Protein AF-A0A928Q9Y5-F1 (afdb_monomer_lite)

Sequence (122 aa):
MSVLDQALEELCGVVDQAAQKTGEALETSKGQVERLRLRNRLNEKYLELGKAHFLTAEGENDRSEEMAKLMDEIRELRNAYTALCRTLHRGGGVTCEKCGKYHRNAGAYCSDCGAAMPSRQE

Structure (mmCIF, N/CA/C/O backbone):
data_AF-A0A928Q9Y5-F1
#
_entry.id   AF-A0A928Q9Y5-F1
#
loop_
_atom_site.group_PDB
_atom_site.id
_atom_site.type_symbol
_atom_site.label_atom_id
_atom_site.label_alt_id
_atom_site.label_comp_id
_atom_site.label_asym_id
_atom_site.label_entity_id
_atom_site.label_seq_id
_atom_site.pdbx_PDB_ins_code
_atom_site.Cartn_x
_atom_site.Cartn_y
_atom_site.Cartn_z
_atom_site.occupancy
_atom_site.B_iso_or_equiv
_atom_site.auth_seq_id
_atom_site.auth_comp_id
_atom_site.auth_asym_id
_atom_site.auth_atom_id
_atom_site.pdbx_PDB_model_num
ATOM 1 N N . MET A 1 1 ? 36.863 14.133 -47.124 1.00 46.16 1 MET A N 1
ATOM 2 C CA . MET A 1 1 ? 35.912 13.890 -46.020 1.00 46.16 1 MET A CA 1
ATOM 3 C C . MET A 1 1 ? 36.737 13.762 -44.760 1.00 46.16 1 MET A C 1
ATOM 5 O O . MET A 1 1 ? 37.719 13.027 -44.794 1.00 46.16 1 MET A O 1
ATOM 9 N N . SER A 1 2 ? 36.487 14.619 -43.771 1.00 56.03 2 SER A N 1
ATOM 10 C CA . SER A 1 2 ? 37.450 14.890 -42.706 1.00 56.03 2 SER A CA 1
ATOM 11 C C . SER A 1 2 ? 37.308 13.882 -41.564 1.00 56.03 2 SER A C 1
ATOM 13 O O . SER A 1 2 ? 36.206 13.537 -41.156 1.00 56.03 2 SER A O 1
ATOM 15 N N . VAL A 1 3 ? 38.441 13.422 -41.032 1.00 58.25 3 VAL A N 1
ATOM 16 C CA . VAL A 1 3 ? 38.523 12.565 -39.833 1.00 58.25 3 VAL A CA 1
ATOM 17 C C . VAL A 1 3 ? 37.934 13.230 -38.578 1.00 58.25 3 VAL A C 1
ATOM 19 O O . VAL A 1 3 ? 37.648 12.555 -37.596 1.00 58.25 3 VAL A O 1
ATOM 22 N N . LEU A 1 4 ? 37.736 14.552 -38.619 1.00 57.84 4 LEU A N 1
ATOM 23 C CA . LEU A 1 4 ? 37.097 15.329 -37.560 1.00 57.84 4 LEU A CA 1
ATOM 24 C C . LEU A 1 4 ? 35.576 15.121 -37.544 1.00 57.84 4 LEU A C 1
ATOM 26 O O . LEU A 1 4 ? 34.997 15.101 -36.463 1.00 57.84 4 LEU A O 1
ATOM 30 N N . ASP A 1 5 ? 34.952 14.895 -38.705 1.00 58.00 5 ASP A N 1
ATOM 31 C CA . ASP A 1 5 ? 33.506 14.652 -38.799 1.00 58.00 5 ASP A CA 1
ATOM 32 C C . ASP A 1 5 ? 33.136 13.277 -38.213 1.00 58.00 5 ASP A C 1
ATOM 34 O O . ASP A 1 5 ? 32.164 13.160 -37.471 1.00 58.00 5 ASP A O 1
ATOM 38 N N . GLN A 1 6 ? 33.970 12.253 -38.441 1.00 59.78 6 GLN A N 1
ATOM 39 C CA . GLN A 1 6 ? 33.772 10.910 -37.870 1.00 59.78 6 GLN A CA 1
ATOM 40 C C . GLN A 1 6 ? 33.945 10.883 -36.342 1.00 59.78 6 GLN A C 1
ATOM 42 O O . GLN A 1 6 ? 33.185 10.215 -35.647 1.00 59.78 6 GLN A O 1
ATOM 47 N N . ALA A 1 7 ? 34.892 11.654 -35.798 1.00 57.16 7 ALA A N 1
ATOM 48 C CA . ALA A 1 7 ? 35.080 11.754 -34.350 1.00 57.16 7 ALA A CA 1
ATOM 49 C C . ALA A 1 7 ? 33.923 12.498 -33.653 1.00 57.16 7 ALA A C 1
ATOM 51 O O . ALA A 1 7 ? 33.603 12.202 -32.501 1.00 57.16 7 ALA A O 1
ATOM 52 N N . LEU A 1 8 ? 33.284 13.453 -34.342 1.00 57.44 8 LEU A N 1
ATOM 53 C CA . LEU A 1 8 ? 32.139 14.201 -33.818 1.00 57.44 8 LEU A CA 1
ATOM 54 C C . LEU A 1 8 ? 30.869 13.338 -33.751 1.00 57.44 8 LEU A C 1
ATOM 56 O O . LEU A 1 8 ? 30.148 13.397 -32.756 1.00 57.44 8 LEU A O 1
ATOM 60 N N . GLU A 1 9 ? 30.622 12.504 -34.764 1.00 58.44 9 GLU A N 1
ATOM 61 C CA . GLU A 1 9 ? 29.490 11.564 -34.777 1.00 58.44 9 GLU A CA 1
ATOM 62 C C . GLU A 1 9 ? 29.628 10.472 -33.700 1.00 58.44 9 GLU A C 1
ATOM 64 O O . GLU A 1 9 ? 28.655 10.163 -33.007 1.00 58.44 9 GLU A O 1
ATOM 69 N N . GLU A 1 10 ? 30.838 9.944 -33.479 1.00 55.66 10 GLU A N 1
ATOM 70 C CA . GLU A 1 10 ? 31.104 8.977 -32.403 1.00 55.66 10 GLU A CA 1
ATOM 71 C C . GLU A 1 10 ? 30.971 9.605 -31.002 1.00 55.66 10 GLU A C 1
ATOM 73 O O . GLU A 1 10 ? 30.434 8.975 -30.088 1.00 55.66 10 GLU A O 1
ATOM 78 N N . LEU A 1 11 ? 31.379 10.868 -30.823 1.00 50.62 11 LEU A N 1
ATOM 79 C CA . LEU A 1 11 ? 31.206 11.602 -29.563 1.00 50.62 11 LEU A CA 1
ATOM 80 C C . LEU A 1 11 ? 29.733 11.891 -29.250 1.00 50.62 11 LEU A C 1
ATOM 82 O O . LEU A 1 11 ? 29.304 11.671 -28.116 1.00 50.62 11 LEU A O 1
ATOM 86 N N . CYS A 1 12 ? 28.945 12.338 -30.231 1.00 55.28 12 CYS A N 1
ATOM 87 C CA . CYS A 1 12 ? 27.508 12.560 -30.047 1.00 55.28 12 CYS A CA 1
ATOM 88 C C . CYS A 1 12 ? 26.769 11.252 -29.714 1.00 55.28 12 CYS A C 1
ATOM 90 O O . CYS A 1 12 ? 25.964 11.229 -28.784 1.00 55.28 12 CYS A O 1
ATOM 92 N N . GLY A 1 13 ? 27.120 10.137 -30.367 1.00 55.69 13 GLY A N 1
ATOM 93 C CA . GLY A 1 13 ? 26.527 8.827 -30.076 1.00 55.69 13 GLY A CA 1
ATOM 94 C C . GLY A 1 13 ? 26.817 8.301 -28.662 1.00 55.69 13 GLY A C 1
ATOM 95 O O . GLY A 1 13 ? 25.961 7.658 -28.049 1.00 55.69 13 GLY A O 1
ATOM 96 N N . VAL A 1 14 ? 27.999 8.592 -28.104 1.00 52.28 14 VAL A N 1
ATOM 97 C CA . VAL A 1 14 ? 28.371 8.196 -26.731 1.00 52.28 14 VAL A CA 1
ATOM 98 C C . VAL A 1 14 ? 27.742 9.120 -25.681 1.00 52.28 14 VAL A C 1
ATOM 100 O O . VAL A 1 14 ? 27.341 8.642 -24.617 1.00 52.28 14 VAL A O 1
ATOM 103 N N . VAL A 1 15 ? 27.594 10.417 -25.974 1.00 55.16 15 VAL A N 1
ATOM 104 C CA . VAL A 1 15 ? 26.896 11.377 -25.099 1.00 55.16 15 VAL A CA 1
ATOM 105 C C . VAL A 1 15 ? 25.411 11.036 -24.986 1.00 55.16 15 VAL A C 1
ATOM 107 O O . VAL A 1 15 ? 24.891 11.006 -23.871 1.00 55.16 15 VAL A O 1
ATOM 110 N N . ASP A 1 16 ? 24.750 10.682 -26.089 1.00 56.38 16 ASP A N 1
ATOM 111 C CA . ASP A 1 16 ? 23.337 10.290 -26.073 1.00 56.38 16 ASP A CA 1
ATOM 112 C C . ASP A 1 16 ? 23.111 8.980 -25.305 1.00 56.38 16 ASP A C 1
ATOM 114 O O . ASP A 1 16 ? 22.178 8.876 -24.505 1.00 56.38 16 ASP A O 1
ATOM 118 N N . GLN A 1 17 ? 24.004 7.994 -25.450 1.00 58.16 17 GLN A N 1
ATOM 119 C CA . GLN A 1 17 ? 23.927 6.752 -24.673 1.00 58.16 17 GLN A CA 1
ATOM 120 C C . GLN A 1 17 ? 24.226 6.960 -23.183 1.00 58.16 17 GLN A C 1
ATOM 122 O O . GLN A 1 17 ? 23.597 6.325 -22.332 1.00 58.16 17 GLN A O 1
ATOM 127 N N . ALA A 1 18 ? 25.176 7.833 -22.840 1.00 49.66 18 ALA A N 1
ATOM 128 C CA . ALA A 1 18 ? 25.464 8.176 -21.450 1.00 49.66 18 ALA A CA 1
ATOM 129 C C . ALA A 1 18 ? 24.308 8.973 -20.817 1.00 49.66 18 ALA A C 1
ATOM 131 O O . ALA A 1 18 ? 23.939 8.709 -19.668 1.00 49.66 18 ALA A O 1
ATOM 132 N N . ALA A 1 19 ? 23.690 9.890 -21.567 1.00 56.84 19 ALA A N 1
ATOM 133 C CA . ALA A 1 19 ? 22.517 10.649 -21.142 1.00 56.84 19 ALA A CA 1
ATOM 134 C C . ALA A 1 19 ? 21.295 9.738 -20.930 1.00 56.84 19 ALA A C 1
ATOM 136 O O . ALA A 1 19 ? 20.648 9.829 -19.885 1.00 56.84 19 ALA A O 1
ATOM 137 N N . GLN A 1 20 ? 21.029 8.804 -21.850 1.00 59.84 20 GLN A N 1
ATOM 138 C CA . GLN A 1 20 ? 19.951 7.815 -21.717 1.00 59.84 20 GLN A CA 1
ATOM 139 C C . GLN A 1 20 ? 20.158 6.899 -20.505 1.00 59.84 20 GLN A C 1
ATOM 141 O O . GLN A 1 20 ? 19.266 6.788 -19.666 1.00 59.84 20 GLN A O 1
ATOM 146 N N . LYS A 1 21 ? 21.357 6.325 -20.330 1.00 60.56 21 LYS A N 1
ATOM 147 C CA . LYS A 1 21 ? 21.661 5.467 -19.168 1.00 60.56 21 LYS A CA 1
ATOM 148 C C . LYS A 1 21 ? 21.580 6.219 -17.836 1.00 60.56 21 LYS A C 1
ATOM 150 O O . LYS A 1 21 ? 21.165 5.644 -16.830 1.00 60.56 21 LYS A O 1
ATOM 155 N N . THR A 1 22 ? 21.945 7.502 -17.814 1.00 62.31 22 THR A N 1
ATOM 156 C CA . THR A 1 22 ? 21.812 8.349 -16.616 1.00 62.31 22 THR A CA 1
ATOM 157 C C . THR A 1 22 ? 20.342 8.650 -16.307 1.00 62.31 22 THR A C 1
ATOM 159 O O . THR A 1 22 ? 19.936 8.587 -15.145 1.00 62.31 22 THR A O 1
ATOM 162 N N . GLY A 1 23 ? 19.527 8.916 -17.335 1.00 58.75 23 GLY A N 1
ATOM 163 C CA . GLY A 1 23 ? 18.081 9.112 -17.206 1.00 58.75 23 GLY A CA 1
ATOM 164 C C . GLY A 1 23 ? 17.364 7.874 -16.663 1.00 58.75 23 GLY A C 1
ATOM 165 O O . GLY A 1 23 ? 16.650 7.966 -15.666 1.00 58.75 23 GLY A O 1
ATOM 166 N N . GLU A 1 24 ? 17.636 6.701 -17.237 1.00 60.94 24 GLU A N 1
ATOM 167 C CA . GLU A 1 24 ? 17.065 5.417 -16.802 1.00 60.94 24 GLU A CA 1
ATOM 168 C C . GLU A 1 24 ? 17.439 5.066 -15.353 1.00 60.94 24 GLU A C 1
ATOM 170 O O . GLU A 1 24 ? 16.599 4.602 -14.571 1.00 60.94 24 GLU A O 1
ATOM 175 N N . ALA A 1 25 ? 18.689 5.323 -14.954 1.00 59.66 25 ALA A N 1
ATOM 176 C CA . ALA A 1 25 ? 19.141 5.112 -13.581 1.00 59.66 25 ALA A CA 1
ATOM 177 C C . ALA A 1 25 ? 18.421 6.044 -12.588 1.00 59.66 25 ALA A C 1
ATOM 179 O O . ALA A 1 25 ? 18.019 5.614 -11.500 1.00 59.66 25 ALA A O 1
ATOM 180 N N . LEU A 1 26 ? 18.209 7.309 -12.967 1.00 61.22 26 LEU A N 1
ATOM 181 C CA . LEU A 1 26 ? 17.507 8.289 -12.141 1.00 61.22 26 LEU A CA 1
ATOM 182 C C . LEU A 1 26 ? 16.011 7.966 -12.007 1.00 61.22 26 LEU A C 1
ATOM 184 O O . LEU A 1 26 ? 15.459 8.060 -10.908 1.00 61.22 26 LEU A O 1
ATOM 188 N N . GLU A 1 27 ? 15.354 7.555 -13.092 1.00 62.66 27 GLU A N 1
ATOM 189 C CA . GLU A 1 27 ? 13.953 7.118 -13.076 1.00 62.66 27 GLU A CA 1
ATOM 190 C C . GLU A 1 27 ? 13.759 5.864 -12.218 1.00 62.66 27 GLU A C 1
ATOM 192 O O . GLU A 1 27 ? 12.847 5.809 -11.388 1.00 62.66 27 GLU A O 1
ATOM 197 N N . THR A 1 28 ? 14.677 4.901 -12.329 1.00 64.44 28 THR A N 1
ATOM 198 C CA . THR A 1 28 ? 14.686 3.697 -11.488 1.00 64.44 28 THR A CA 1
ATOM 199 C C . THR A 1 28 ? 14.821 4.060 -10.008 1.00 64.44 28 THR A C 1
ATOM 201 O O . THR A 1 28 ? 14.092 3.528 -9.168 1.00 64.44 28 THR A O 1
ATOM 204 N N . SER A 1 29 ? 15.713 4.996 -9.671 1.00 68.00 29 SER A N 1
ATOM 205 C CA . SER A 1 29 ? 15.903 5.468 -8.295 1.00 68.00 29 SER A CA 1
ATOM 206 C C . SER A 1 29 ? 14.646 6.148 -7.737 1.00 68.00 29 SER A C 1
ATOM 208 O O . SER A 1 29 ? 14.178 5.787 -6.652 1.00 68.00 29 SER A O 1
ATOM 210 N N . LYS A 1 30 ? 14.036 7.070 -8.497 1.00 78.50 30 LYS A N 1
ATOM 211 C CA . LYS A 1 30 ? 12.790 7.751 -8.102 1.00 78.50 30 LYS A CA 1
ATOM 212 C C . LYS A 1 30 ? 11.660 6.756 -7.854 1.00 78.50 30 LYS A C 1
ATOM 214 O O . LYS A 1 30 ? 11.025 6.805 -6.800 1.00 78.50 30 LYS A O 1
ATOM 219 N N . GLY A 1 31 ? 11.465 5.810 -8.771 1.00 76.75 31 GLY A N 1
ATOM 220 C CA . GLY A 1 31 ? 10.430 4.793 -8.632 1.00 76.75 31 GLY A CA 1
ATOM 221 C C . GLY A 1 31 ? 10.650 3.862 -7.438 1.00 76.75 31 GLY A C 1
ATOM 222 O O . GLY A 1 31 ? 9.696 3.498 -6.751 1.00 76.75 31 GLY A O 1
ATOM 223 N N . GLN A 1 32 ? 11.899 3.515 -7.109 1.00 75.75 32 GLN A N 1
ATOM 224 C CA . GLN A 1 32 ? 12.199 2.725 -5.910 1.00 75.75 32 GLN A CA 1
ATOM 225 C C . GLN A 1 32 ? 11.881 3.476 -4.609 1.00 75.75 32 GLN A C 1
ATOM 227 O O . GLN A 1 32 ? 11.330 2.876 -3.680 1.00 75.75 32 GLN A O 1
ATOM 232 N N . VAL A 1 33 ? 12.187 4.776 -4.541 1.00 82.38 33 VAL A N 1
ATOM 233 C CA . VAL A 1 33 ? 11.842 5.627 -3.390 1.00 82.38 33 VAL A CA 1
ATOM 234 C C . VAL A 1 33 ? 10.328 5.743 -3.241 1.00 82.38 33 VAL A C 1
ATOM 236 O O . VAL A 1 33 ? 9.798 5.590 -2.140 1.00 82.38 33 VAL A O 1
ATOM 239 N N . GLU A 1 34 ? 9.615 5.972 -4.339 1.00 84.00 34 GLU A N 1
ATOM 240 C CA . GLU A 1 34 ? 8.158 6.076 -4.333 1.00 84.00 34 GLU A CA 1
ATOM 241 C C . GLU A 1 34 ? 7.493 4.754 -3.923 1.00 84.00 34 GLU A C 1
ATOM 243 O O . GLU A 1 34 ? 6.578 4.745 -3.097 1.00 84.00 34 GLU A O 1
ATOM 248 N N . ARG A 1 35 ? 8.045 3.618 -4.366 1.00 81.38 35 ARG A N 1
ATOM 249 C CA . ARG A 1 35 ? 7.622 2.282 -3.926 1.00 81.38 35 ARG A CA 1
ATOM 250 C C . ARG A 1 35 ? 7.763 2.108 -2.413 1.0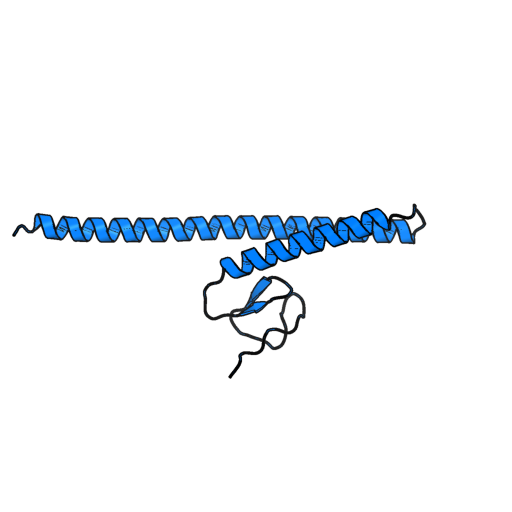0 81.38 35 ARG A C 1
ATOM 252 O O . ARG A 1 35 ? 6.843 1.611 -1.767 1.00 81.38 35 ARG A O 1
ATOM 259 N N . LEU A 1 36 ? 8.896 2.512 -1.835 1.00 83.00 36 LEU A N 1
ATOM 260 C CA . LEU A 1 36 ? 9.112 2.450 -0.384 1.00 83.00 36 LEU A CA 1
ATOM 261 C C . LEU A 1 36 ? 8.129 3.349 0.377 1.00 83.00 36 LEU A C 1
ATOM 263 O O . LEU A 1 36 ? 7.554 2.913 1.372 1.00 83.00 36 LEU A O 1
ATOM 267 N N . ARG A 1 37 ? 7.878 4.568 -0.117 1.00 86.38 37 ARG A N 1
ATOM 268 C CA . ARG A 1 37 ? 6.902 5.497 0.477 1.00 86.38 37 ARG A CA 1
ATOM 269 C C . ARG A 1 37 ? 5.491 4.916 0.493 1.00 86.38 37 ARG A C 1
ATOM 271 O O . ARG A 1 37 ? 4.844 4.932 1.537 1.00 86.38 37 ARG A O 1
ATOM 278 N N . LEU A 1 38 ? 5.029 4.374 -0.635 1.00 86.38 38 LEU A N 1
ATOM 279 C CA . LEU A 1 38 ? 3.710 3.741 -0.734 1.00 86.38 38 LEU A CA 1
ATOM 280 C C . LEU A 1 38 ? 3.595 2.519 0.185 1.00 86.38 38 LEU A C 1
ATOM 282 O O . LEU A 1 38 ? 2.571 2.342 0.840 1.00 86.38 38 LEU A O 1
ATOM 286 N N . ARG A 1 39 ? 4.656 1.710 0.295 1.00 85.69 39 ARG A N 1
ATOM 287 C CA . ARG A 1 39 ? 4.689 0.567 1.216 1.00 85.69 39 ARG A CA 1
ATOM 288 C C . ARG A 1 39 ? 4.587 0.994 2.681 1.00 85.69 39 ARG A C 1
ATOM 290 O O . ARG A 1 39 ? 3.848 0.368 3.433 1.00 85.69 39 ARG A O 1
ATOM 297 N N . ASN A 1 40 ? 5.310 2.037 3.082 1.00 87.88 40 ASN A N 1
ATOM 298 C CA . ASN A 1 40 ? 5.250 2.538 4.456 1.00 87.88 40 ASN A CA 1
ATOM 299 C C . ASN A 1 40 ? 3.857 3.085 4.783 1.00 87.88 40 ASN A C 1
ATOM 301 O O . ASN A 1 40 ? 3.283 2.680 5.789 1.00 87.88 40 ASN A O 1
ATOM 305 N N . ARG A 1 41 ? 3.265 3.879 3.881 1.00 90.31 41 ARG A N 1
ATOM 306 C CA . ARG A 1 41 ? 1.880 4.357 4.026 1.00 90.31 41 ARG A CA 1
ATOM 307 C C . ARG A 1 41 ? 0.872 3.217 4.145 1.00 90.31 41 ARG A C 1
ATOM 309 O O . ARG A 1 41 ? -0.015 3.270 4.985 1.00 90.31 41 ARG A O 1
ATOM 316 N N . LEU A 1 42 ? 1.015 2.162 3.340 1.00 89.19 42 LEU A N 1
ATOM 317 C CA . LEU A 1 42 ? 0.174 0.966 3.458 1.00 89.19 42 LEU A CA 1
ATOM 318 C C . LEU A 1 42 ? 0.288 0.327 4.845 1.00 89.19 42 LEU A C 1
ATOM 320 O O . LEU A 1 42 ? -0.729 -0.000 5.447 1.00 89.19 42 LEU A O 1
ATOM 324 N N . ASN A 1 43 ? 1.509 0.161 5.359 1.00 89.25 43 ASN A N 1
ATOM 325 C CA . ASN A 1 43 ? 1.730 -0.417 6.686 1.00 89.25 43 ASN A CA 1
ATOM 326 C C . ASN A 1 43 ? 1.125 0.447 7.802 1.00 89.25 43 ASN A C 1
ATOM 328 O O . ASN A 1 43 ? 0.521 -0.097 8.723 1.00 89.25 43 ASN A O 1
ATOM 332 N N . GLU A 1 44 ? 1.259 1.771 7.708 1.00 92.56 44 GLU A N 1
ATOM 333 C CA . GLU A 1 44 ? 0.636 2.722 8.637 1.00 92.56 44 GLU A CA 1
ATOM 334 C C . GLU A 1 44 ? -0.889 2.559 8.640 1.00 92.56 44 GLU A C 1
ATOM 336 O O . GLU A 1 44 ? -1.489 2.389 9.699 1.00 92.56 44 GLU A O 1
ATOM 341 N N . LYS A 1 45 ? -1.509 2.484 7.457 1.00 92.25 45 LYS A N 1
ATOM 342 C CA . LYS A 1 45 ? -2.960 2.303 7.328 1.00 92.25 45 LYS A CA 1
ATOM 343 C C . LYS A 1 45 ? -3.454 0.950 7.827 1.00 92.25 45 LYS A C 1
ATOM 345 O O . LYS A 1 45 ? -4.489 0.886 8.486 1.00 92.25 45 LYS A O 1
ATOM 350 N N . TYR A 1 46 ? -2.709 -0.131 7.591 1.00 93.06 46 TYR A N 1
ATOM 351 C CA . TYR A 1 46 ? -3.029 -1.432 8.189 1.00 93.06 46 TYR A CA 1
ATOM 352 C C . TYR A 1 46 ? -2.968 -1.392 9.720 1.00 93.06 46 TYR A C 1
ATOM 354 O O . TYR A 1 46 ? -3.810 -2.002 10.380 1.00 93.06 46 TYR A O 1
ATOM 362 N N . LEU A 1 47 ? -1.998 -0.669 10.288 1.00 92.88 47 LEU A N 1
ATOM 363 C CA . LEU A 1 47 ? -1.889 -0.495 11.733 1.00 92.88 47 LEU A CA 1
ATOM 364 C C . LEU A 1 47 ? -3.064 0.322 12.292 1.00 92.88 47 LEU A C 1
ATOM 366 O O . LEU A 1 47 ? -3.622 -0.058 13.319 1.00 92.88 47 LEU A O 1
ATOM 370 N N . GLU A 1 48 ? -3.449 1.414 11.625 1.00 93.31 48 GLU A N 1
ATOM 371 C CA . GLU A 1 48 ? -4.627 2.222 11.978 1.00 93.31 48 GLU A CA 1
ATOM 372 C C . GLU A 1 48 ? -5.905 1.375 11.964 1.00 93.31 48 GLU A C 1
ATOM 374 O O . GLU A 1 48 ? -6.643 1.368 12.949 1.00 93.31 48 GLU A O 1
ATOM 379 N N . LEU A 1 49 ? -6.116 0.577 10.911 1.00 93.88 49 LEU A N 1
ATOM 380 C CA . LEU A 1 49 ? -7.276 -0.309 10.798 1.00 93.88 49 LEU A CA 1
ATOM 381 C C . LEU A 1 49 ? -7.312 -1.353 11.922 1.00 93.88 49 LEU A C 1
ATOM 383 O O . LEU A 1 49 ? -8.364 -1.587 12.515 1.00 93.88 49 LEU A O 1
ATOM 387 N N . GLY A 1 50 ? -6.167 -1.963 12.240 1.00 92.19 50 GLY A N 1
ATOM 388 C CA . GLY A 1 50 ? -6.063 -2.931 13.333 1.00 92.19 50 GLY A CA 1
ATOM 389 C C . GLY A 1 50 ? -6.382 -2.314 14.697 1.00 92.19 50 GLY A C 1
ATOM 390 O O . GLY A 1 50 ? -7.098 -2.921 15.492 1.00 92.19 50 GLY A O 1
ATOM 391 N N . LYS A 1 51 ? -5.907 -1.088 14.952 1.00 92.31 51 LYS A N 1
ATOM 392 C CA . LYS A 1 51 ? -6.237 -0.336 16.173 1.00 92.31 51 LYS A CA 1
ATOM 393 C C . LYS A 1 51 ? -7.726 -0.007 16.244 1.00 92.31 51 LYS A C 1
ATOM 395 O O . LYS A 1 51 ? -8.332 -0.247 17.280 1.00 92.31 51 LYS A O 1
ATOM 400 N N . ALA A 1 52 ? -8.313 0.498 15.158 1.00 90.06 52 ALA A N 1
ATOM 401 C CA . ALA A 1 52 ? -9.736 0.827 15.105 1.00 90.06 52 ALA A CA 1
ATOM 402 C C . ALA A 1 52 ? -10.605 -0.407 15.393 1.00 90.06 52 ALA A C 1
ATOM 404 O O . ALA A 1 52 ? -11.483 -0.352 16.250 1.00 90.06 52 ALA A O 1
ATOM 405 N N . HIS A 1 53 ? -10.287 -1.545 14.765 1.00 92.12 53 HIS A N 1
ATOM 406 C CA . HIS A 1 53 ? -10.983 -2.807 15.014 1.00 92.12 53 HIS A CA 1
ATOM 407 C C . HIS A 1 53 ? -10.851 -3.269 16.471 1.00 92.12 53 HIS A C 1
ATOM 409 O O . HIS A 1 53 ? -11.825 -3.732 17.060 1.00 92.12 53 HIS A O 1
ATOM 415 N N . PHE A 1 54 ? -9.651 -3.185 17.054 1.00 90.62 54 PHE A N 1
ATOM 416 C CA . PHE A 1 54 ? -9.428 -3.583 18.444 1.00 90.62 54 PHE A CA 1
ATOM 417 C C . PHE A 1 54 ? -10.258 -2.730 19.414 1.00 90.62 54 PHE A C 1
ATOM 419 O O . PHE A 1 54 ? -10.954 -3.276 20.261 1.00 90.62 54 PHE A O 1
ATOM 426 N N . LEU A 1 55 ? -10.252 -1.406 19.243 1.00 89.69 55 LEU A N 1
ATOM 427 C CA . LEU A 1 55 ? -10.993 -0.484 20.111 1.00 89.69 55 LEU A CA 1
ATOM 428 C C . LEU A 1 55 ? -12.512 -0.677 20.003 1.00 89.69 55 LEU A C 1
ATOM 430 O O . LEU A 1 55 ? -13.203 -0.681 21.017 1.00 89.69 55 LEU A O 1
ATOM 434 N N . THR A 1 56 ? -13.034 -0.914 18.796 1.00 88.06 56 THR A N 1
ATOM 435 C CA . THR A 1 56 ? -14.456 -1.243 18.619 1.00 88.06 56 THR A CA 1
ATOM 436 C C . THR A 1 56 ? -14.820 -2.587 19.252 1.00 88.06 56 THR A C 1
ATOM 438 O O . THR A 1 56 ?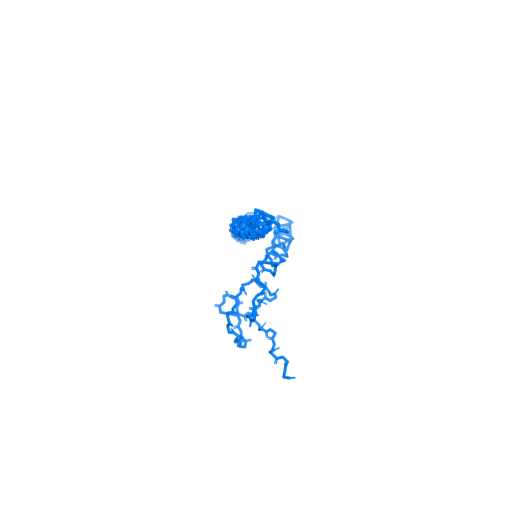 -15.891 -2.702 19.844 1.00 88.06 56 THR A O 1
ATOM 441 N N . ALA A 1 57 ? -13.937 -3.591 19.194 1.00 87.75 57 ALA A N 1
ATOM 442 C CA . ALA A 1 57 ? -14.162 -4.882 19.849 1.00 87.75 57 ALA A CA 1
ATOM 443 C C . ALA A 1 57 ? -14.164 -4.785 21.388 1.00 87.75 57 ALA A C 1
ATOM 445 O O . ALA A 1 57 ? -14.923 -5.501 22.036 1.00 87.75 57 ALA A O 1
ATOM 446 N N . GLU A 1 58 ? -13.377 -3.871 21.961 1.00 90.88 58 GLU A N 1
ATOM 447 C CA . GLU A 1 58 ? -13.374 -3.545 23.398 1.00 90.88 58 GLU A CA 1
ATOM 448 C C . GLU A 1 58 ? -14.590 -2.696 23.832 1.00 90.88 58 GLU A C 1
ATOM 450 O O . GLU A 1 58 ? -14.754 -2.387 25.010 1.00 90.88 58 GLU A O 1
ATOM 455 N N . GLY A 1 59 ? -15.477 -2.325 22.900 1.00 81.81 59 GLY A N 1
ATOM 456 C CA . GLY A 1 59 ? -16.682 -1.542 23.182 1.00 81.81 59 GLY A CA 1
ATOM 457 C C . GLY A 1 59 ? -16.458 -0.026 23.235 1.00 81.81 59 GLY A C 1
ATOM 458 O O . GLY A 1 59 ? -17.389 0.716 23.556 1.00 81.81 59 GLY A O 1
ATOM 459 N N . GLU A 1 60 ? -15.262 0.462 22.886 1.00 68.19 60 GLU A N 1
ATOM 460 C CA . GLU A 1 60 ? -14.971 1.894 22.766 1.00 68.19 60 GLU A CA 1
ATOM 461 C C . GLU A 1 60 ? -15.463 2.452 21.422 1.00 68.19 60 GLU A C 1
ATOM 463 O O . GLU A 1 60 ? -14.685 2.670 20.487 1.00 68.19 60 GLU A O 1
ATOM 468 N N . ASN A 1 61 ? -16.764 2.755 21.371 1.00 70.62 61 ASN A N 1
ATOM 469 C CA . ASN A 1 61 ? -17.483 3.327 20.229 1.00 70.62 61 ASN A CA 1
ATOM 470 C C . ASN A 1 61 ? -17.494 2.453 18.961 1.00 70.62 61 ASN A C 1
ATOM 472 O O . ASN A 1 61 ? -16.541 1.758 18.599 1.00 70.62 61 ASN A O 1
ATOM 476 N N . ASP A 1 62 ? -18.600 2.546 18.226 1.00 80.94 62 ASP A N 1
ATOM 477 C CA . ASP A 1 62 ? -18.683 1.976 16.888 1.00 80.94 62 ASP A CA 1
ATOM 478 C C . ASP A 1 62 ? -17.842 2.823 15.920 1.00 80.94 62 ASP A C 1
ATOM 480 O O . ASP A 1 62 ? -18.196 3.955 15.588 1.00 80.94 62 ASP A O 1
ATOM 484 N N . ARG A 1 63 ? -16.697 2.281 15.494 1.00 83.38 63 ARG A N 1
ATOM 485 C CA . ARG A 1 63 ? -15.790 2.909 14.521 1.00 83.38 63 ARG A CA 1
ATOM 486 C C . ARG A 1 63 ? -15.925 2.279 13.135 1.00 83.38 63 ARG A C 1
ATOM 488 O O . ARG A 1 63 ? -15.024 2.421 12.309 1.00 83.38 63 ARG A O 1
ATOM 495 N N . SER A 1 64 ? -17.039 1.603 12.848 1.00 85.94 64 SER A N 1
ATOM 496 C CA . SER A 1 64 ? -17.261 0.912 11.569 1.00 85.94 64 SER A CA 1
ATOM 497 C C . SER A 1 64 ? -17.093 1.831 10.354 1.00 85.94 64 SER A C 1
ATOM 499 O O . SER A 1 64 ? -16.529 1.414 9.342 1.00 85.94 64 SER A O 1
ATOM 501 N N . GLU A 1 65 ? -17.507 3.099 10.448 1.00 88.62 65 G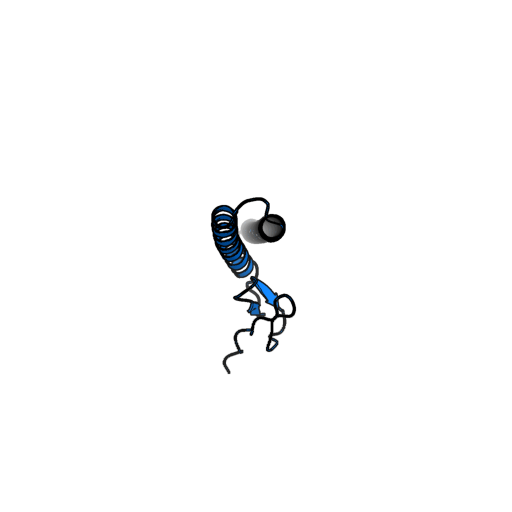LU A N 1
ATOM 502 C CA . GLU A 1 65 ? -17.311 4.080 9.370 1.00 88.62 65 GLU A CA 1
ATOM 503 C C . GLU A 1 65 ? -15.838 4.458 9.157 1.00 88.62 65 GLU A C 1
ATOM 505 O O . GLU A 1 65 ? -15.390 4.602 8.018 1.00 88.62 65 GLU A O 1
ATOM 510 N N . GLU A 1 66 ? -15.067 4.614 10.237 1.00 89.25 66 GLU A N 1
ATOM 511 C CA . GLU A 1 66 ? -13.624 4.875 10.170 1.00 89.25 66 GLU A CA 1
ATOM 512 C C . GLU A 1 66 ? -12.905 3.679 9.538 1.00 89.25 66 GLU A C 1
ATOM 514 O O . GLU A 1 66 ? -12.098 3.841 8.622 1.00 89.25 66 GLU A O 1
ATOM 519 N N . MET A 1 67 ? -13.269 2.464 9.954 1.00 89.62 67 MET A N 1
ATOM 520 C CA . MET A 1 67 ? -12.745 1.226 9.384 1.00 89.62 67 MET A CA 1
ATOM 521 C C . MET A 1 67 ? -13.073 1.098 7.893 1.00 89.62 67 MET A C 1
ATOM 523 O O . MET A 1 67 ? -12.207 0.695 7.117 1.00 89.62 67 MET A O 1
ATOM 527 N N . ALA A 1 68 ? -14.288 1.464 7.470 1.00 92.69 68 ALA A N 1
ATOM 528 C CA . ALA A 1 68 ? -14.674 1.468 6.060 1.00 92.69 68 ALA A CA 1
ATOM 529 C C . ALA A 1 68 ? -13.795 2.416 5.231 1.00 92.69 68 ALA A C 1
ATOM 531 O O . ALA A 1 68 ? -13.236 1.998 4.215 1.00 92.69 68 ALA A O 1
ATOM 532 N N . LYS A 1 69 ? -13.580 3.647 5.713 1.00 93.62 69 LYS A N 1
ATOM 533 C CA . LYS A 1 69 ? -12.690 4.624 5.063 1.00 93.62 69 LYS A CA 1
ATOM 534 C C . LYS A 1 69 ? -11.251 4.118 4.975 1.00 93.62 69 LYS A C 1
ATOM 536 O O . LYS A 1 69 ? -10.649 4.169 3.907 1.00 93.62 69 LYS A O 1
ATOM 541 N N . LEU A 1 70 ? -10.718 3.561 6.064 1.00 92.44 70 LEU A N 1
ATOM 542 C CA . LEU A 1 70 ? -9.371 2.982 6.086 1.00 92.44 70 LEU A CA 1
ATOM 543 C C . LEU A 1 70 ? -9.234 1.819 5.094 1.00 92.44 70 LEU A C 1
ATOM 545 O O . LEU A 1 70 ? -8.211 1.703 4.420 1.00 92.44 70 LEU A O 1
ATOM 549 N N . MET A 1 71 ? -10.257 0.968 4.960 1.00 92.19 71 MET A N 1
ATOM 550 C CA . MET A 1 71 ? -10.256 -0.114 3.972 1.00 92.19 71 MET A CA 1
ATOM 551 C C . MET A 1 71 ? -10.223 0.409 2.531 1.00 92.19 71 MET A C 1
ATOM 553 O O . MET A 1 71 ? -9.507 -0.165 1.705 1.00 92.19 71 MET A O 1
ATOM 557 N N . ASP A 1 72 ? -10.954 1.480 2.224 1.00 94.12 72 ASP A N 1
ATOM 558 C CA . ASP A 1 72 ? -10.943 2.090 0.892 1.00 94.12 72 ASP A CA 1
ATOM 559 C C . ASP A 1 72 ? -9.600 2.770 0.586 1.00 94.12 72 ASP A C 1
ATOM 561 O O . ASP A 1 72 ? -9.005 2.496 -0.459 1.00 94.12 72 ASP A O 1
ATOM 565 N N . GLU A 1 73 ? -9.031 3.516 1.538 1.00 92.81 73 GLU A N 1
ATOM 566 C CA . GLU A 1 73 ? -7.682 4.091 1.412 1.00 92.81 73 GLU A CA 1
ATOM 567 C C . GLU A 1 73 ? -6.613 3.006 1.177 1.00 92.81 73 GLU A C 1
ATOM 569 O O . GLU A 1 73 ? -5.727 3.149 0.328 1.00 92.81 73 GLU A O 1
ATOM 574 N N . ILE A 1 74 ? -6.702 1.875 1.889 1.00 93.06 74 ILE A N 1
ATOM 575 C CA . ILE A 1 74 ? -5.798 0.730 1.700 1.00 93.06 74 ILE A CA 1
ATOM 576 C C . ILE A 1 74 ? -5.936 0.148 0.289 1.00 93.06 74 ILE A C 1
ATOM 578 O O . ILE A 1 74 ? -4.922 -0.204 -0.325 1.00 93.06 74 ILE A O 1
ATOM 582 N N . ARG A 1 75 ? -7.159 0.030 -0.247 1.00 91.31 75 ARG A N 1
ATOM 583 C CA . ARG A 1 75 ? -7.386 -0.466 -1.616 1.00 91.31 75 ARG A CA 1
ATOM 584 C C . ARG A 1 75 ? -6.740 0.456 -2.645 1.00 91.31 75 ARG A C 1
ATOM 586 O O . ARG A 1 75 ? -6.022 -0.033 -3.519 1.00 91.31 75 ARG A O 1
ATOM 593 N N . GLU A 1 76 ? -6.937 1.764 -2.519 1.00 92.25 76 GLU A N 1
ATOM 594 C CA . GLU A 1 76 ? -6.348 2.758 -3.421 1.00 92.25 76 GLU A CA 1
ATOM 595 C C . GLU A 1 76 ? -4.817 2.725 -3.386 1.00 92.25 76 GLU A C 1
ATOM 597 O O . GLU A 1 76 ? -4.167 2.575 -4.427 1.00 92.25 76 GLU A O 1
ATOM 602 N N . LEU A 1 77 ? -4.226 2.765 -2.188 1.00 89.75 77 LEU A N 1
ATOM 603 C CA . LEU A 1 77 ? -2.774 2.706 -2.012 1.00 89.75 77 LEU A CA 1
ATOM 604 C C . LEU A 1 77 ? -2.182 1.404 -2.559 1.00 89.75 77 LEU A C 1
ATOM 606 O O . LEU A 1 77 ? -1.098 1.406 -3.147 1.00 89.75 77 LEU A O 1
ATOM 610 N N . ARG A 1 78 ? -2.890 0.282 -2.405 1.00 87.44 78 ARG A N 1
ATOM 611 C CA . ARG A 1 78 ? -2.460 -1.018 -2.928 1.00 87.44 78 ARG A CA 1
ATOM 612 C C . ARG A 1 78 ? -2.492 -1.061 -4.451 1.00 87.44 78 ARG A C 1
ATOM 614 O O . ARG A 1 78 ? -1.574 -1.625 -5.056 1.00 87.44 78 ARG A O 1
ATOM 621 N N . ASN A 1 79 ? -3.508 -0.466 -5.066 1.00 87.88 79 ASN A N 1
ATOM 622 C CA . ASN A 1 79 ? -3.603 -0.356 -6.518 1.00 87.88 79 ASN A CA 1
ATOM 623 C C . ASN A 1 79 ? -2.461 0.506 -7.068 1.00 87.88 79 ASN A C 1
ATOM 625 O O . ASN A 1 79 ? -1.758 0.068 -7.980 1.00 87.88 79 ASN A O 1
ATOM 629 N N . ALA A 1 80 ? -2.198 1.662 -6.450 1.00 87.44 80 ALA A N 1
ATOM 630 C CA . ALA A 1 80 ? -1.079 2.532 -6.811 1.00 87.44 80 ALA A CA 1
ATOM 631 C C . ALA A 1 80 ? 0.279 1.825 -6.651 1.00 87.44 80 ALA A C 1
ATOM 633 O O . ALA A 1 80 ? 1.102 1.833 -7.568 1.00 87.44 80 ALA A O 1
ATOM 634 N N . TYR A 1 81 ? 0.496 1.138 -5.523 1.00 84.81 81 TYR A N 1
ATOM 635 C CA . TYR A 1 81 ? 1.716 0.368 -5.271 1.00 84.81 81 TYR A CA 1
ATOM 636 C C . TYR A 1 81 ? 1.928 -0.727 -6.322 1.00 84.81 81 TYR A C 1
ATOM 638 O O . TYR A 1 81 ? 3.032 -0.897 -6.841 1.00 84.81 81 TYR A O 1
ATOM 646 N N . THR A 1 82 ? 0.868 -1.460 -6.666 1.00 82.50 82 THR A N 1
ATOM 647 C CA . THR A 1 82 ? 0.938 -2.556 -7.640 1.00 82.50 82 THR A CA 1
ATOM 648 C C . THR A 1 82 ? 1.202 -2.028 -9.048 1.00 82.50 82 THR A C 1
ATOM 650 O O . THR A 1 82 ? 2.035 -2.592 -9.757 1.00 82.50 82 THR A O 1
ATOM 653 N N . ALA A 1 83 ? 0.556 -0.926 -9.441 1.00 84.44 83 ALA A N 1
ATOM 654 C CA . ALA A 1 83 ? 0.793 -0.266 -10.722 1.00 84.44 83 ALA A CA 1
ATOM 655 C C . ALA A 1 83 ? 2.249 0.209 -10.850 1.00 84.44 83 ALA A C 1
ATOM 657 O O . ALA A 1 83 ? 2.910 -0.118 -11.835 1.00 84.44 83 ALA A O 1
ATOM 658 N N . LEU A 1 84 ? 2.783 0.879 -9.822 1.00 83.75 84 LEU A N 1
ATOM 659 C CA . LEU A 1 84 ? 4.180 1.320 -9.792 1.00 83.75 84 LEU A CA 1
ATOM 660 C C . LEU A 1 84 ? 5.159 0.139 -9.851 1.00 83.75 84 LEU A C 1
ATOM 662 O O . LEU A 1 84 ? 6.168 0.182 -10.548 1.00 83.75 84 LEU A O 1
ATOM 666 N N . CYS A 1 85 ? 4.873 -0.959 -9.152 1.00 77.56 85 CYS A N 1
ATOM 667 C CA . CYS A 1 85 ? 5.745 -2.126 -9.230 1.00 77.56 85 CYS A CA 1
ATOM 668 C C . CYS A 1 85 ? 5.755 -2.772 -10.623 1.00 77.56 85 CYS A C 1
ATOM 670 O O . CYS A 1 85 ? 6.793 -3.278 -11.046 1.00 77.56 85 CYS A O 1
ATOM 672 N N . ARG A 1 86 ? 4.632 -2.742 -11.353 1.00 75.56 86 ARG A N 1
ATOM 673 C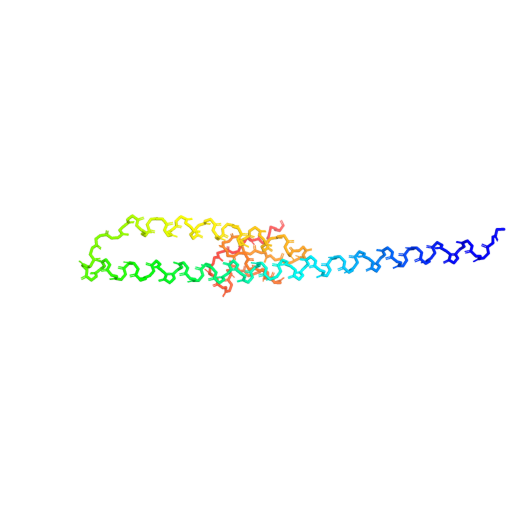 CA . ARG A 1 86 ? 4.573 -3.242 -12.736 1.00 75.56 86 ARG A CA 1
ATOM 674 C C . ARG A 1 86 ? 5.431 -2.401 -13.682 1.00 75.56 86 ARG A C 1
ATOM 676 O O . ARG A 1 86 ? 6.078 -2.969 -14.554 1.00 75.56 86 ARG A O 1
ATOM 683 N N . THR A 1 87 ? 5.478 -1.080 -13.508 1.00 75.75 87 THR A N 1
ATOM 684 C CA . THR A 1 87 ? 6.270 -0.205 -14.392 1.00 75.75 87 THR A CA 1
ATOM 685 C C . THR A 1 87 ? 7.777 -0.339 -14.167 1.00 75.75 87 THR A C 1
ATOM 687 O O . THR A 1 87 ? 8.542 -0.224 -15.125 1.00 75.75 87 THR A O 1
ATOM 690 N N . LEU A 1 88 ? 8.204 -0.637 -12.934 1.00 71.12 88 LEU A N 1
ATOM 691 C CA . LEU A 1 88 ? 9.620 -0.763 -12.561 1.00 71.12 88 LEU A CA 1
ATOM 692 C C . LEU A 1 88 ? 10.287 -2.065 -13.021 1.00 71.12 88 LEU A C 1
ATOM 694 O O . LEU A 1 88 ? 11.514 -2.160 -13.018 1.00 71.12 88 LEU A O 1
ATOM 698 N N . HIS A 1 89 ? 9.512 -3.078 -13.403 1.00 65.88 89 HIS A N 1
ATOM 699 C CA . HIS A 1 89 ? 10.036 -4.399 -13.736 1.00 65.88 89 HIS A CA 1
ATOM 700 C C . HIS A 1 89 ? 9.688 -4.784 -15.181 1.00 65.88 89 HIS A C 1
ATOM 702 O O . HIS A 1 89 ? 8.678 -5.430 -15.435 1.00 65.88 89 HIS A O 1
ATOM 708 N N . ARG A 1 90 ? 10.566 -4.416 -16.130 1.00 58.69 90 ARG A N 1
ATOM 709 C CA . ARG A 1 90 ? 10.504 -4.789 -17.564 1.00 58.69 90 ARG A CA 1
ATOM 710 C C . ARG A 1 90 ? 11.442 -5.954 -17.936 1.00 58.69 90 ARG A C 1
ATOM 712 O O . ARG A 1 90 ? 12.016 -5.973 -19.018 1.00 58.69 90 ARG A O 1
ATOM 719 N N . GLY A 1 91 ? 11.668 -6.895 -17.021 1.00 60.34 91 GLY A N 1
ATOM 720 C CA . GLY A 1 91 ? 12.504 -8.082 -17.251 1.00 60.34 91 GLY A CA 1
ATOM 721 C C . GLY A 1 91 ? 11.671 -9.361 -17.207 1.00 60.34 91 GLY A C 1
ATOM 722 O O . GLY A 1 91 ? 10.620 -9.358 -16.576 1.00 60.34 91 GLY A O 1
ATOM 723 N N . GLY A 1 92 ? 12.146 -10.447 -17.832 1.00 63.16 92 GLY A N 1
ATOM 724 C CA . GLY A 1 92 ? 11.442 -11.736 -18.016 1.00 63.16 92 GLY A CA 1
ATOM 725 C C . GLY A 1 92 ? 11.076 -12.546 -16.755 1.00 63.16 92 GLY A C 1
ATOM 726 O O . GLY A 1 92 ? 10.981 -13.770 -16.822 1.00 63.16 92 GLY A O 1
ATOM 727 N N . GLY A 1 93 ? 10.912 -11.891 -15.607 1.00 73.12 93 GLY A N 1
ATOM 728 C CA . GLY A 1 93 ? 10.256 -12.439 -14.424 1.00 73.12 93 GLY A CA 1
ATOM 729 C C . GLY A 1 93 ? 8.753 -12.147 -14.412 1.00 73.12 93 GLY A C 1
ATOM 730 O O . GLY A 1 93 ? 8.187 -11.637 -15.376 1.00 73.12 93 GLY A O 1
ATOM 731 N N . VAL A 1 94 ? 8.101 -12.472 -13.298 1.00 77.06 94 VAL A N 1
ATOM 732 C CA . VAL A 1 94 ? 6.653 -12.307 -13.116 1.00 77.06 94 VAL A CA 1
ATOM 733 C C . VAL A 1 94 ? 6.387 -11.423 -11.905 1.00 77.06 94 VAL A C 1
ATOM 735 O O . VAL A 1 94 ? 6.955 -11.626 -10.830 1.00 77.06 94 VAL A O 1
ATOM 738 N N . THR A 1 95 ? 5.503 -10.443 -12.069 1.00 79.00 95 THR A N 1
ATOM 739 C CA . THR A 1 95 ? 5.061 -9.556 -10.989 1.00 79.00 95 THR A CA 1
ATOM 740 C C . THR A 1 95 ? 3.738 -10.060 -10.429 1.00 79.00 95 THR A C 1
ATOM 742 O O . THR A 1 95 ? 2.788 -10.276 -11.175 1.00 79.00 95 THR A O 1
ATOM 745 N N . CYS A 1 96 ? 3.657 -10.238 -9.111 1.00 81.75 96 CYS A N 1
ATOM 746 C CA . CYS A 1 96 ? 2.424 -10.648 -8.449 1.00 81.75 96 CYS A CA 1
ATOM 747 C C . CYS A 1 96 ? 1.323 -9.598 -8.656 1.00 81.75 96 CYS A C 1
ATOM 749 O O . CYS A 1 96 ? 1.492 -8.435 -8.290 1.00 81.75 96 CYS A O 1
ATOM 751 N N . GLU A 1 97 ? 0.165 -10.001 -9.174 1.00 77.69 97 GLU A N 1
ATOM 752 C CA . GLU A 1 97 ? -0.953 -9.082 -9.419 1.00 77.69 97 GLU A CA 1
ATOM 753 C C . GLU A 1 97 ? -1.625 -8.593 -8.136 1.00 77.69 97 GLU A C 1
ATOM 755 O O . GLU A 1 97 ? -2.219 -7.521 -8.119 1.00 77.69 97 GLU A O 1
ATOM 760 N N . LYS A 1 98 ? -1.503 -9.362 -7.049 1.00 79.00 98 LYS A N 1
ATOM 761 C CA . LYS A 1 98 ? -2.140 -9.053 -5.766 1.00 79.00 98 LYS A CA 1
ATOM 762 C C . LYS A 1 98 ? -1.289 -8.131 -4.892 1.00 79.00 98 LYS A C 1
ATOM 764 O O . LYS A 1 98 ? -1.834 -7.356 -4.107 1.00 79.00 98 LYS A O 1
ATOM 769 N N . CYS A 1 99 ? 0.036 -8.263 -4.916 1.00 77.06 99 CYS A N 1
ATOM 770 C CA . CYS A 1 99 ? 0.923 -7.482 -4.043 1.00 77.06 99 CYS A CA 1
ATOM 771 C C . CYS A 1 99 ? 1.992 -6.685 -4.782 1.00 77.06 99 CYS A C 1
ATOM 773 O O . CYS A 1 99 ? 2.757 -6.000 -4.122 1.00 77.06 99 CYS A O 1
ATOM 775 N N . GLY A 1 100 ? 2.102 -6.793 -6.104 1.00 74.88 100 GLY A N 1
ATOM 776 C CA . GLY A 1 100 ? 3.088 -6.061 -6.895 1.00 74.88 100 GLY A CA 1
ATOM 777 C C . GLY A 1 100 ? 4.531 -6.542 -6.740 1.00 74.88 100 GLY A C 1
ATOM 778 O O . GLY A 1 100 ? 5.416 -5.980 -7.371 1.00 74.88 100 GLY A O 1
ATOM 779 N N . LYS A 1 101 ? 4.837 -7.564 -5.932 1.00 80.81 101 LYS A N 1
ATOM 780 C CA . LYS A 1 101 ? 6.231 -8.008 -5.807 1.00 80.81 101 LYS A CA 1
ATOM 781 C C . LYS A 1 101 ? 6.711 -8.697 -7.084 1.00 80.81 101 LYS A C 1
ATOM 783 O O . LYS A 1 101 ? 6.022 -9.554 -7.633 1.00 80.81 101 LYS A O 1
ATOM 788 N N . TYR A 1 102 ? 7.913 -8.333 -7.521 1.00 80.38 102 TYR A N 1
ATOM 789 C CA . TYR A 1 102 ? 8.604 -8.993 -8.620 1.00 80.38 102 TYR A CA 1
ATOM 790 C C . TYR A 1 102 ? 9.291 -10.276 -8.164 1.00 80.38 102 TYR A C 1
ATOM 792 O O . TYR A 1 102 ? 10.032 -10.287 -7.175 1.00 80.38 102 TYR A O 1
ATOM 800 N N . HIS A 1 103 ? 9.085 -11.336 -8.936 1.00 79.81 103 HIS A N 1
ATOM 801 C CA . HIS A 1 103 ? 9.731 -12.625 -8.764 1.00 79.81 103 HIS A CA 1
ATOM 802 C C . HIS A 1 103 ? 10.504 -12.971 -10.034 1.00 79.81 103 HIS A C 1
ATOM 804 O O . HIS A 1 103 ? 9.965 -12.942 -11.139 1.00 79.81 103 HIS A O 1
ATOM 810 N N . ARG A 1 104 ? 11.783 -13.328 -9.875 1.00 76.75 104 ARG A N 1
ATOM 811 C CA . ARG A 1 104 ? 12.629 -13.740 -11.006 1.00 76.75 104 ARG A CA 1
ATOM 812 C C . ARG A 1 104 ? 12.143 -15.047 -11.638 1.00 76.75 104 ARG A C 1
ATOM 814 O O . ARG A 1 104 ? 12.187 -15.181 -12.852 1.00 76.75 104 ARG A O 1
ATOM 821 N N . ASN A 1 105 ? 11.657 -15.970 -10.809 1.00 75.19 105 ASN A N 1
ATOM 822 C CA . ASN A 1 105 ? 11.084 -17.247 -11.221 1.00 75.19 105 ASN A CA 1
ATOM 823 C C . ASN A 1 105 ? 9.603 -17.279 -10.833 1.00 75.19 105 ASN A C 1
ATOM 825 O O . ASN A 1 105 ? 9.252 -16.893 -9.716 1.00 75.19 105 ASN A O 1
ATOM 829 N N . ALA A 1 106 ? 8.750 -17.752 -11.739 1.00 68.62 106 ALA A N 1
ATOM 830 C CA . ALA A 1 106 ? 7.337 -17.967 -11.452 1.00 68.62 106 ALA A CA 1
ATOM 831 C C . ALA A 1 106 ? 7.182 -19.230 -10.590 1.00 68.62 106 ALA A C 1
ATOM 833 O O . ALA A 1 106 ? 7.460 -20.332 -11.054 1.00 68.62 106 ALA A O 1
ATOM 834 N N . GLY A 1 107 ? 6.786 -19.069 -9.327 1.00 77.62 107 GLY A N 1
ATOM 835 C CA . GLY A 1 107 ? 6.254 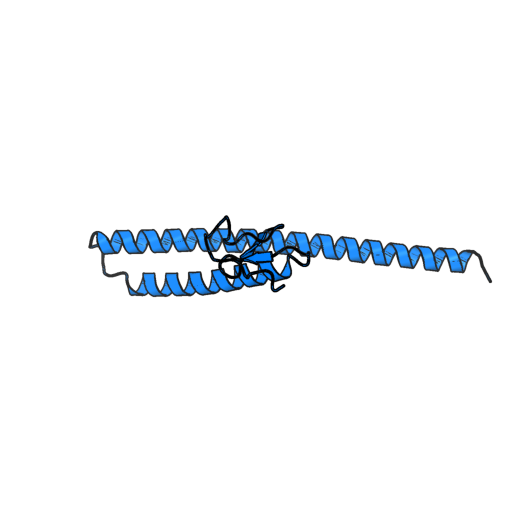-20.167 -8.512 1.00 77.62 107 GLY A CA 1
ATOM 836 C C . GLY A 1 107 ? 4.731 -20.228 -8.634 1.00 77.62 107 GLY A C 1
ATOM 837 O O . GLY A 1 107 ? 4.135 -19.283 -9.135 1.00 77.62 107 GLY A O 1
ATOM 838 N N . ALA A 1 108 ? 4.086 -21.289 -8.141 1.00 84.50 108 ALA A N 1
ATOM 839 C CA . ALA A 1 108 ? 2.617 -21.366 -8.111 1.00 84.50 108 ALA A CA 1
ATOM 840 C C . ALA A 1 108 ? 1.983 -20.278 -7.218 1.00 84.50 108 ALA A C 1
ATOM 842 O O . ALA A 1 108 ? 0.878 -19.809 -7.486 1.00 84.50 108 ALA A O 1
ATOM 843 N N . TYR A 1 109 ? 2.711 -19.837 -6.184 1.00 87.38 109 TYR A N 1
ATOM 844 C CA . TYR A 1 109 ? 2.276 -18.816 -5.235 1.00 87.38 109 TYR A CA 1
ATOM 845 C C . TYR A 1 109 ? 3.353 -17.749 -5.013 1.00 87.38 109 TYR A C 1
ATOM 847 O O . TYR A 1 109 ? 4.554 -18.011 -5.097 1.00 87.38 109 TYR A O 1
ATOM 855 N N . CYS A 1 110 ? 2.918 -16.533 -4.691 1.00 86.31 110 CYS A N 1
ATOM 856 C CA . CYS A 1 110 ? 3.776 -15.423 -4.306 1.00 86.31 110 CYS A CA 1
ATOM 857 C C . CYS A 1 110 ? 4.365 -15.672 -2.911 1.00 86.31 110 CYS A C 1
ATOM 859 O O . CYS A 1 110 ? 3.616 -15.782 -1.940 1.00 86.31 110 CYS A O 1
ATOM 861 N N . SER A 1 111 ? 5.696 -15.654 -2.788 1.00 85.50 111 SER A N 1
ATOM 862 C CA . SER A 1 111 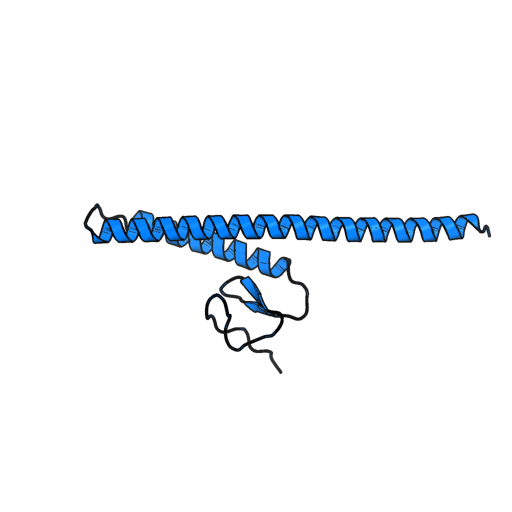? 6.405 -15.864 -1.511 1.00 85.50 111 SER A CA 1
ATOM 863 C C . SER A 1 111 ? 6.103 -14.825 -0.426 1.00 85.50 111 SER A C 1
ATOM 865 O O . SER A 1 111 ? 6.468 -15.028 0.724 1.00 85.50 111 SER A O 1
ATOM 867 N N . ASP A 1 112 ? 5.471 -13.704 -0.777 1.00 83.75 112 ASP A N 1
ATOM 868 C CA . ASP A 1 112 ? 5.271 -12.579 0.141 1.00 83.75 112 ASP A CA 1
ATOM 869 C C . ASP A 1 112 ? 3.827 -12.386 0.569 1.00 83.75 112 ASP A C 1
ATOM 871 O O . ASP A 1 112 ? 3.574 -11.895 1.662 1.00 83.75 112 ASP A O 1
ATOM 875 N N . CYS A 1 113 ? 2.869 -12.729 -0.291 1.00 84.44 113 CYS A N 1
ATOM 876 C CA . CYS A 1 113 ? 1.451 -12.536 0.017 1.00 84.44 113 CYS A CA 1
ATOM 877 C C . CYS A 1 113 ? 0.600 -13.796 -0.151 1.00 84.44 113 CYS A C 1
ATOM 879 O O . CYS A 1 113 ? -0.615 -13.724 0.041 1.00 84.44 113 CYS A O 1
ATOM 881 N N . GLY A 1 114 ? 1.208 -14.912 -0.568 1.00 83.44 114 GLY A N 1
ATOM 882 C CA . GLY A 1 114 ? 0.537 -16.197 -0.765 1.00 83.44 114 GLY A CA 1
ATOM 883 C C . GLY A 1 114 ? -0.467 -16.237 -1.920 1.00 83.44 114 GLY A C 1
ATOM 884 O O . GLY A 1 114 ? -1.156 -17.235 -2.085 1.00 83.44 114 GLY A O 1
ATOM 885 N N . ALA A 1 115 ? -0.591 -15.170 -2.717 1.00 86.31 115 ALA A N 1
ATOM 886 C CA . ALA A 1 115 ? -1.479 -15.159 -3.878 1.00 86.31 115 ALA A CA 1
ATOM 887 C C . ALA A 1 115 ? -1.020 -16.169 -4.929 1.00 86.31 115 ALA A C 1
ATOM 889 O O . ALA A 1 115 ? 0.186 -16.303 -5.135 1.00 86.31 115 ALA A O 1
ATOM 890 N N . ALA A 1 116 ? -1.958 -16.808 -5.628 1.00 85.00 116 ALA A N 1
ATOM 891 C CA . ALA A 1 116 ? -1.627 -17.560 -6.832 1.00 85.00 116 ALA A CA 1
ATOM 892 C C . ALA A 1 116 ? -0.946 -16.624 -7.841 1.00 85.00 116 ALA A C 1
ATOM 894 O O . ALA A 1 116 ? -1.397 -15.496 -8.059 1.00 85.00 116 ALA A O 1
ATOM 895 N N . MET A 1 117 ? 0.172 -17.070 -8.403 1.00 81.75 117 MET A N 1
ATOM 896 C CA . MET A 1 117 ? 0.850 -16.333 -9.465 1.00 81.75 117 MET A CA 1
ATOM 897 C C . MET A 1 117 ? 0.203 -16.688 -10.804 1.00 81.75 117 MET A C 1
ATOM 899 O O . MET A 1 117 ? -0.241 -17.827 -10.967 1.00 81.75 117 MET A O 1
ATOM 903 N N . PRO A 1 118 ? 0.164 -15.754 -11.769 1.00 70.44 118 PRO A N 1
ATOM 904 C CA . PRO A 1 118 ? -0.280 -16.093 -13.111 1.00 70.44 118 PRO A CA 1
ATOM 905 C C . PRO A 1 118 ? 0.613 -17.218 -13.642 1.00 70.44 118 PRO A C 1
ATOM 907 O O . PRO A 1 118 ? 1.846 -17.124 -13.606 1.00 70.44 118 PRO A O 1
ATOM 910 N N . SER A 1 119 ? -0.013 -18.319 -14.056 1.00 57.25 119 SER A N 1
ATOM 911 C CA . SER A 1 119 ? 0.679 -19.448 -14.662 1.00 57.25 119 SER A CA 1
ATOM 912 C C . SER A 1 119 ? 1.388 -18.970 -15.925 1.00 57.25 119 SER A C 1
ATOM 914 O O . SER A 1 119 ? 0.852 -18.175 -16.698 1.00 57.25 119 SER A O 1
ATOM 916 N N . ARG A 1 120 ? 2.620 -19.442 -16.135 1.00 51.00 120 ARG A N 1
ATOM 917 C CA . ARG A 1 120 ? 3.292 -19.296 -17.425 1.00 51.00 120 ARG A CA 1
ATOM 918 C C . ARG A 1 120 ? 2.394 -20.024 -18.436 1.00 51.00 120 ARG A C 1
ATOM 920 O O . ARG A 1 120 ? 2.247 -21.234 -18.316 1.00 51.00 120 ARG A O 1
ATOM 927 N N . GLN A 1 121 ? 1.702 -19.293 -19.312 1.00 38.22 121 GLN A N 1
ATOM 928 C CA . GLN A 1 121 ? 0.979 -19.915 -20.422 1.00 38.22 121 GLN A CA 1
ATOM 929 C C . GLN A 1 121 ? 2.041 -20.573 -21.309 1.00 38.22 121 GLN A C 1
ATOM 931 O O . GLN A 1 121 ? 2.980 -19.893 -21.731 1.00 38.22 121 GLN A O 1
ATOM 936 N N . GLU A 1 122 ? 1.952 -21.895 -21.440 1.00 35.12 122 GLU A N 1
ATOM 937 C CA . GLU A 1 122 ? 2.744 -22.696 -22.380 1.00 35.12 122 GLU A CA 1
ATOM 938 C C . GLU A 1 122 ? 2.383 -22.353 -23.827 1.00 35.12 122 GLU A C 1
ATOM 940 O O . GLU A 1 122 ? 1.182 -22.106 -24.093 1.00 35.12 122 GLU A O 1
#

Foldseek 3Di:
DDPVVVVVVVVVVVVVVVVVVVVLVVVLVVLVVVLVVLVVVLVVLVVVLVVLVVCVVVVNDDCVVVNVVSVVVNVVSQVVSLVSLVVNDPDPFFAANRRSDTDNHQDQADPPPRHGTPDPDD

pLDDT: mean 76.15, std 14.37, range [35.12, 94.12]

Radius of gyration: 22.93 Å; chains: 1; bounding box: 57×38×69 Å

Secondary structure (DSSP, 8-state):
--HHHHHHHHHHHHHHHHHHHHHHHHHHHHHHHHHHHHHHHHHHHHHHHHHHHHHHHTTS---HHHHHHHHHHHHHHHHHHHHHHHHH--SSSEE-TTT--EESS--SB-TTT-PBPPP---